Protein AF-A0A920U497-F1 (afdb_monomer_lite)

Sequence (59 aa):
MLPFGTPGGDVKPQSMVQLFLNVVELGMEAQEAIEAPRVSSWGFPNSFWPHAYRPGSWD

Structure (mmCIF, N/CA/C/O backbone):
data_AF-A0A920U497-F1
#
_entry.id   AF-A0A920U497-F1
#
loop_
_atom_site.group_PDB
_atom_site.id
_atom_site.type_symbol
_atom_site.label_atom_id
_atom_site.label_alt_id
_atom_site.label_comp_id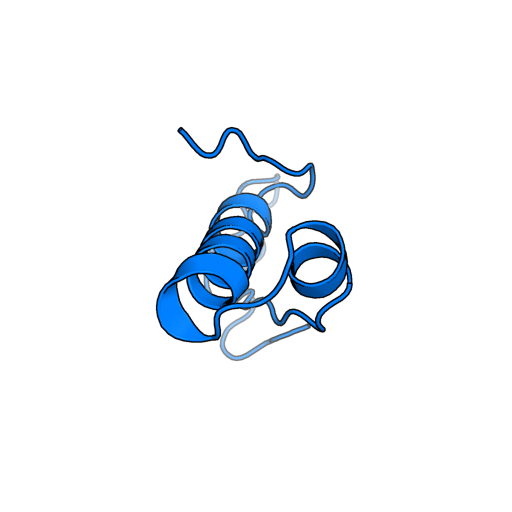
_atom_site.label_asym_id
_atom_site.label_entity_id
_atom_site.label_seq_id
_atom_site.pdbx_PDB_ins_code
_atom_site.Cartn_x
_atom_site.Cartn_y
_atom_site.Cartn_z
_atom_site.occupancy
_atom_site.B_iso_or_equiv
_atom_site.auth_seq_id
_atom_site.auth_comp_id
_atom_site.auth_asym_id
_atom_site.auth_atom_id
_atom_site.pdbx_PDB_model_num
ATOM 1 N N . MET A 1 1 ? -17.157 10.162 9.289 1.00 67.94 1 MET A N 1
ATOM 2 C CA . MET A 1 1 ? -16.097 10.530 8.322 1.00 67.94 1 MET A CA 1
ATOM 3 C C . MET A 1 1 ? -14.805 9.892 8.804 1.00 67.94 1 MET A C 1
ATOM 5 O O . MET A 1 1 ? -14.555 9.979 9.997 1.00 67.94 1 MET A O 1
ATOM 9 N N . LEU A 1 2 ? -14.035 9.241 7.926 1.00 88.69 2 LEU A N 1
ATOM 10 C CA . LEU A 1 2 ? -12.767 8.581 8.263 1.00 88.69 2 LEU A CA 1
ATOM 11 C C . LEU A 1 2 ? -11.632 9.293 7.498 1.00 88.69 2 LEU A C 1
ATOM 13 O O . LEU A 1 2 ? -11.408 8.965 6.336 1.00 88.69 2 LEU A O 1
ATOM 17 N N . PRO A 1 3 ? -10.984 10.328 8.061 1.00 93.44 3 PRO A N 1
ATOM 18 C CA . PRO A 1 3 ? -9.811 10.940 7.441 1.00 93.44 3 PRO A CA 1
ATOM 19 C C . PRO A 1 3 ? -8.567 10.074 7.696 1.00 93.44 3 PRO A C 1
ATOM 21 O O . PRO A 1 3 ? -8.243 9.785 8.843 1.00 93.44 3 PRO A O 1
ATOM 24 N N . PHE A 1 4 ? -7.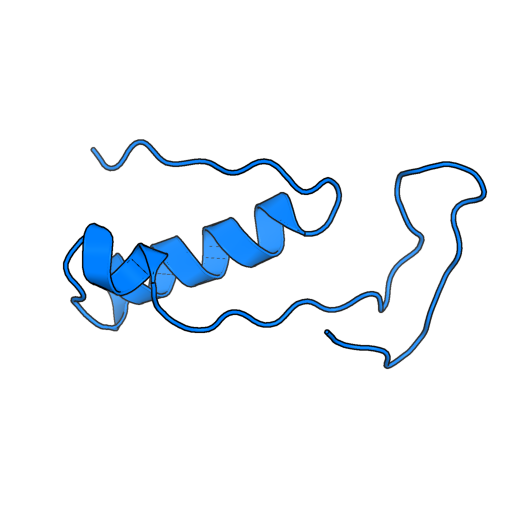859 9.668 6.641 1.00 95.56 4 PHE A N 1
ATOM 25 C CA . PHE A 1 4 ? -6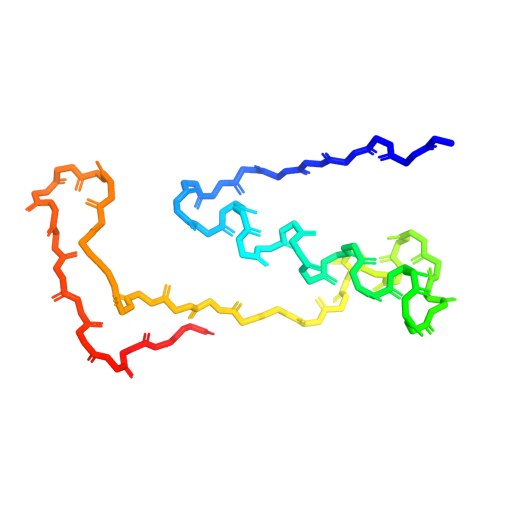.630 8.874 6.749 1.00 95.56 4 PHE A CA 1
ATOM 26 C C . PHE A 1 4 ? -5.693 9.109 5.561 1.00 95.56 4 PHE A C 1
ATOM 28 O O . PHE A 1 4 ? -6.106 9.572 4.498 1.00 95.56 4 PHE A O 1
ATOM 35 N N . GLY A 1 5 ? -4.415 8.780 5.747 1.00 95.31 5 GLY A N 1
ATOM 36 C CA . GLY A 1 5 ? -3.382 8.896 4.724 1.00 95.31 5 GLY A CA 1
ATOM 37 C C . GLY A 1 5 ? -2.035 8.367 5.211 1.00 95.31 5 GLY A C 1
ATOM 38 O O . GLY A 1 5 ? -1.856 8.089 6.394 1.00 95.31 5 GLY A O 1
ATOM 39 N N . THR A 1 6 ? -1.082 8.217 4.292 1.00 95.94 6 THR A N 1
ATOM 40 C CA . THR A 1 6 ? 0.271 7.727 4.596 1.00 95.94 6 THR A CA 1
ATOM 41 C C . THR A 1 6 ? 1.309 8.318 3.628 1.00 95.94 6 THR A C 1
ATOM 43 O O . THR A 1 6 ? 0.969 8.648 2.485 1.00 95.94 6 THR A O 1
ATOM 46 N N . PRO A 1 7 ? 2.587 8.471 4.030 1.00 96.06 7 PRO A N 1
ATOM 47 C CA . PRO A 1 7 ? 3.705 8.570 3.089 1.00 96.06 7 PRO A CA 1
ATOM 48 C C . PRO A 1 7 ? 3.900 7.245 2.308 1.00 96.06 7 PRO A C 1
ATOM 50 O O . PRO A 1 7 ? 3.229 6.258 2.597 1.00 96.06 7 PRO A O 1
ATOM 53 N N . GLY A 1 8 ? 4.806 7.218 1.315 1.00 93.88 8 GLY A N 1
ATOM 54 C CA . GLY A 1 8 ? 5.206 5.958 0.645 1.00 93.88 8 GLY A CA 1
ATOM 55 C C . GLY A 1 8 ? 5.123 5.896 -0.888 1.00 93.88 8 GLY A C 1
ATOM 56 O O . GLY A 1 8 ? 5.106 4.805 -1.441 1.00 93.88 8 GLY A O 1
ATOM 57 N N . GLY A 1 9 ? 5.049 7.031 -1.596 1.00 95.50 9 GLY A N 1
ATOM 58 C CA . GLY A 1 9 ? 5.004 7.034 -3.068 1.00 95.50 9 GLY A CA 1
ATOM 59 C C . GLY A 1 9 ? 3.884 6.166 -3.657 1.00 95.50 9 GLY A C 1
ATOM 60 O O . GLY A 1 9 ? 2.724 6.326 -3.280 1.00 95.50 9 GLY A O 1
ATOM 61 N N . ASP A 1 10 ? 4.247 5.227 -4.532 1.00 96.50 10 ASP A N 1
ATOM 62 C CA . ASP A 1 10 ? 3.316 4.292 -5.184 1.00 96.50 10 ASP A CA 1
ATOM 63 C C . ASP A 1 10 ? 2.677 3.270 -4.235 1.00 96.50 10 ASP A C 1
ATOM 65 O O . ASP A 1 10 ? 1.665 2.647 -4.560 1.00 96.50 10 ASP A O 1
ATOM 69 N N . VAL A 1 11 ? 3.233 3.110 -3.034 1.00 96.75 11 VAL A N 1
ATOM 70 C CA . VAL A 1 11 ? 2.669 2.236 -2.002 1.00 96.75 11 VAL A CA 1
ATOM 71 C C . VAL A 1 11 ? 1.514 2.929 -1.269 1.00 96.75 11 VAL A C 1
ATOM 73 O O . VAL A 1 11 ? 0.664 2.263 -0.688 1.00 96.75 11 VAL A O 1
ATOM 76 N N . LYS A 1 12 ? 1.402 4.267 -1.338 1.00 96.81 12 LYS A N 1
ATOM 77 C CA . LYS A 1 12 ? 0.338 5.034 -0.659 1.00 96.81 12 LYS A CA 1
ATOM 78 C C . LYS A 1 12 ? -1.077 4.530 -0.965 1.00 96.81 12 LYS A C 1
ATOM 80 O O . LYS A 1 12 ? -1.772 4.184 -0.011 1.00 96.81 12 LYS A O 1
ATOM 85 N N . PRO A 1 13 ? -1.533 4.474 -2.234 1.00 97.12 13 PRO A N 1
ATOM 86 C CA . PRO A 1 13 ? -2.882 3.998 -2.534 1.00 97.12 13 PRO A CA 1
ATOM 87 C C . PRO A 1 13 ? -3.084 2.531 -2.126 1.00 97.12 13 PRO A C 1
ATOM 89 O O . PRO A 1 13 ? -4.154 2.184 -1.634 1.00 97.12 13 PRO A O 1
ATOM 92 N N . GLN A 1 14 ? -2.049 1.693 -2.251 1.00 97.69 14 GLN A N 1
ATOM 93 C CA . GLN A 1 14 ? -2.100 0.278 -1.866 1.00 97.69 14 GLN A CA 1
ATOM 94 C C . GLN A 1 14 ? -2.302 0.118 -0.353 1.00 97.69 14 GLN A C 1
ATOM 96 O O . GLN A 1 14 ? -3.177 -0.624 0.091 1.00 97.69 14 GLN A O 1
ATOM 101 N N . SER A 1 15 ? -1.545 0.867 0.447 1.00 97.69 15 SER A N 1
ATOM 102 C CA . SER A 1 15 ? -1.661 0.883 1.907 1.00 97.69 15 SER A CA 1
ATOM 103 C C . SER A 1 15 ? -2.979 1.480 2.390 1.00 97.69 15 SER A C 1
ATOM 105 O O . SER A 1 15 ? -3.528 1.026 3.392 1.00 97.69 15 SER A O 1
ATOM 107 N N . MET A 1 16 ? -3.491 2.502 1.699 1.00 97.94 16 MET A N 1
ATOM 108 C CA . MET A 1 16 ? -4.754 3.152 2.053 1.00 97.94 16 MET A CA 1
ATOM 109 C C . MET A 1 16 ? -5.963 2.255 1.789 1.00 97.94 16 MET A C 1
ATOM 111 O O . MET A 1 16 ? -6.883 2.255 2.603 1.00 97.94 16 MET A O 1
ATOM 115 N N . VAL A 1 17 ? -5.962 1.468 0.704 1.00 97.81 17 VAL A N 1
ATOM 116 C CA . VAL A 1 17 ? -7.058 0.520 0.444 1.00 97.81 17 VAL A CA 1
ATOM 117 C C . VAL A 1 17 ? -7.088 -0.588 1.499 1.00 97.81 17 VAL A C 1
ATOM 119 O O . VAL A 1 17 ? -8.161 -0.934 1.978 1.00 97.81 17 VAL A O 1
ATOM 122 N N . GLN A 1 18 ? -5.920 -1.079 1.928 1.00 98.38 18 GLN A N 1
ATOM 123 C CA . GLN A 1 18 ? -5.818 -2.092 2.983 1.00 98.38 18 GLN A CA 1
ATOM 124 C C . GLN A 1 18 ? -6.299 -1.551 4.333 1.00 98.38 18 GLN A C 1
ATOM 126 O O . GLN A 1 18 ? -7.119 -2.191 4.978 1.00 98.38 18 GLN A O 1
ATOM 131 N N . LEU A 1 19 ? -5.885 -0.335 4.718 1.00 98.06 19 LEU A N 1
ATOM 132 C CA . LEU A 1 19 ? -6.391 0.322 5.930 1.00 98.06 19 LEU A CA 1
ATOM 133 C C . LEU A 1 19 ? -7.920 0.474 5.894 1.00 98.06 19 LEU A C 1
ATOM 135 O O . LEU A 1 19 ? -8.597 0.180 6.874 1.00 98.06 19 LEU A O 1
ATOM 139 N N . PHE A 1 20 ? -8.466 0.927 4.762 1.00 98.00 20 PHE A N 1
ATOM 140 C CA . PHE A 1 20 ? -9.907 1.107 4.602 1.00 98.00 20 PHE A CA 1
ATOM 141 C C . PHE A 1 20 ? -10.671 -0.214 4.750 1.00 98.00 20 PHE A C 1
ATOM 143 O O . PHE A 1 20 ? -11.670 -0.254 5.463 1.00 98.00 20 PHE A O 1
ATOM 150 N N . LEU A 1 21 ? -10.194 -1.290 4.118 1.00 98.25 21 LEU A N 1
ATOM 151 C CA . LEU A 1 21 ? -10.814 -2.612 4.220 1.00 98.25 21 LEU A CA 1
ATOM 152 C C . LEU A 1 21 ? -10.706 -3.186 5.637 1.00 98.25 21 LEU A C 1
ATOM 154 O O . LEU A 1 21 ? -11.684 -3.725 6.140 1.00 98.25 21 LEU A O 1
ATOM 158 N N . ASN A 1 22 ? -9.574 -3.001 6.317 1.00 98.44 22 ASN A N 1
ATOM 159 C CA . ASN A 1 22 ? -9.419 -3.417 7.711 1.00 98.44 22 ASN A CA 1
ATOM 160 C C . ASN A 1 22 ? -10.476 -2.768 8.621 1.00 98.44 22 ASN A C 1
ATOM 162 O O . ASN A 1 22 ? -11.078 -3.441 9.452 1.00 98.44 22 ASN A O 1
ATOM 166 N N . VAL A 1 23 ? -10.768 -1.479 8.424 1.00 98.00 23 VAL A N 1
ATOM 167 C CA . VAL A 1 23 ? -11.805 -0.782 9.203 1.00 98.00 23 VAL A CA 1
ATOM 168 C C . VAL A 1 23 ? -13.217 -1.198 8.780 1.00 98.00 23 VAL A C 1
ATOM 170 O O . VAL A 1 23 ? -14.057 -1.488 9.627 1.00 98.00 23 VAL A O 1
ATOM 173 N N . VAL A 1 24 ? -13.512 -1.183 7.477 1.00 97.56 24 VAL A N 1
ATOM 174 C CA . VAL A 1 24 ? -14.894 -1.291 6.975 1.00 97.56 24 VAL A CA 1
ATOM 175 C C . VAL A 1 24 ? -15.358 -2.732 6.819 1.00 97.56 24 VAL A C 1
ATOM 177 O O . VAL A 1 24 ? -16.503 -3.029 7.142 1.00 97.56 24 VAL A O 1
ATOM 180 N N . GLU A 1 25 ? -14.489 -3.611 6.329 1.00 98.00 25 GLU A N 1
ATOM 181 C CA . GLU A 1 25 ? -14.822 -5.015 6.076 1.00 98.00 25 GLU A CA 1
ATOM 182 C C . GLU A 1 25 ? -14.499 -5.890 7.290 1.00 98.00 25 GLU A C 1
ATOM 184 O O . GLU A 1 25 ? -15.299 -6.739 7.670 1.00 98.00 25 GLU A O 1
ATOM 189 N N . LEU A 1 26 ? -13.344 -5.670 7.930 1.00 97.56 26 LEU A N 1
ATOM 190 C CA . LEU A 1 26 ? -12.887 -6.504 9.051 1.00 97.56 26 LEU A CA 1
ATOM 191 C C . LEU A 1 26 ? -13.296 -5.956 10.426 1.00 97.56 26 LEU A C 1
ATOM 193 O O . LEU A 1 26 ? -13.091 -6.628 11.434 1.00 97.56 26 LEU A O 1
ATOM 197 N N . GLY A 1 27 ? -13.889 -4.759 10.478 1.00 97.56 27 GLY A N 1
ATOM 198 C CA . GLY A 1 27 ? -14.388 -4.151 11.713 1.00 97.56 27 GLY A CA 1
ATOM 199 C C . GLY A 1 27 ? -13.297 -3.780 12.720 1.00 97.56 27 GLY A C 1
ATOM 200 O O . GLY A 1 27 ? -13.599 -3.641 13.905 1.00 97.56 27 GLY A O 1
ATOM 201 N N . MET A 1 28 ? -12.047 -3.644 12.270 1.00 98.44 28 MET A N 1
ATOM 202 C CA . MET A 1 28 ? -10.907 -3.323 13.130 1.00 98.44 28 MET A CA 1
ATOM 203 C C . MET A 1 28 ? -10.997 -1.880 13.637 1.00 98.44 28 MET A C 1
ATOM 205 O O . MET A 1 28 ? -11.440 -0.971 12.924 1.00 98.44 28 MET A O 1
ATOM 209 N N . GLU A 1 29 ? -10.536 -1.657 14.868 1.00 97.44 29 GLU A N 1
ATOM 210 C CA . GLU A 1 29 ? -10.355 -0.302 15.401 1.00 97.44 29 GLU A CA 1
ATOM 211 C C . GLU A 1 29 ? -9.255 0.428 14.606 1.00 97.44 29 GLU A C 1
ATOM 213 O O . GLU A 1 29 ? -8.407 -0.205 13.974 1.00 97.44 29 GLU A O 1
ATOM 218 N N . ALA A 1 30 ? -9.255 1.763 14.604 1.00 95.75 30 ALA A N 1
ATOM 219 C CA . ALA A 1 30 ? -8.326 2.550 13.800 1.00 95.75 30 ALA A CA 1
ATOM 220 C C . ALA A 1 30 ? -6.851 2.185 14.042 1.00 95.75 30 ALA A C 1
ATOM 222 O O . ALA A 1 30 ? -6.109 2.035 13.070 1.00 95.75 30 ALA A O 1
ATOM 223 N N . GLN A 1 31 ? -6.417 2.014 15.294 1.00 97.50 31 GLN A N 1
ATOM 224 C CA . GLN A 1 31 ? -5.027 1.664 15.597 1.00 97.50 31 GLN A CA 1
ATOM 225 C C . GLN A 1 31 ? -4.696 0.236 15.154 1.00 97.50 31 GLN A C 1
ATOM 227 O O . GLN A 1 31 ? -3.649 0.000 14.555 1.00 97.50 31 GLN A O 1
ATOM 232 N N . GLU A 1 32 ? -5.614 -0.701 15.378 1.00 98.06 32 GLU A N 1
ATOM 233 C CA . GLU A 1 32 ? -5.458 -2.098 14.970 1.00 98.06 32 GLU A CA 1
ATOM 234 C C . GLU A 1 32 ? -5.345 -2.217 13.441 1.00 98.06 32 GLU A C 1
ATOM 236 O O . GLU A 1 32 ? -4.462 -2.894 12.917 1.00 98.06 32 GLU A O 1
ATOM 241 N N . ALA A 1 33 ? -6.184 -1.481 12.707 1.00 98.12 33 ALA A N 1
ATOM 242 C CA . ALA A 1 33 ? -6.147 -1.419 11.251 1.00 98.12 33 ALA A CA 1
ATOM 243 C C . ALA A 1 33 ? -4.840 -0.805 10.714 1.00 98.12 33 ALA A C 1
ATOM 245 O O . ALA A 1 33 ? -4.391 -1.189 9.630 1.00 98.12 33 ALA A O 1
ATOM 246 N N . ILE A 1 34 ? -4.241 0.148 11.447 1.00 97.69 34 ILE A N 1
ATOM 247 C CA . ILE A 1 34 ? -2.942 0.769 11.128 1.00 97.69 34 ILE A CA 1
ATOM 248 C C . ILE A 1 34 ? -1.784 -0.215 11.342 1.00 97.69 34 ILE A C 1
ATOM 250 O O . ILE A 1 34 ? -0.845 -0.224 10.539 1.00 97.69 34 ILE A O 1
ATOM 254 N N . GLU A 1 35 ? -1.838 -1.003 12.416 1.00 98.12 35 GLU A N 1
ATOM 255 C CA . GLU A 1 35 ? -0.804 -1.972 12.807 1.00 98.12 35 GLU A CA 1
ATOM 256 C C . GLU A 1 35 ? -0.882 -3.288 12.030 1.00 98.12 35 GLU A C 1
ATOM 258 O O . GLU A 1 35 ? 0.111 -4.015 11.949 1.00 98.12 35 GLU A O 1
ATOM 263 N N . ALA A 1 36 ? -2.037 -3.582 11.433 1.00 98.19 36 ALA A N 1
ATOM 264 C CA . ALA A 1 36 ? -2.232 -4.749 10.595 1.00 98.19 36 ALA A CA 1
ATOM 265 C C . ALA A 1 36 ? -1.158 -4.835 9.486 1.00 98.19 36 ALA A C 1
ATOM 267 O O . ALA A 1 36 ? -0.863 -3.831 8.820 1.00 98.19 36 ALA A O 1
ATOM 268 N N . PRO A 1 37 ? -0.582 -6.029 9.246 1.00 97.56 37 PRO A N 1
ATOM 269 C CA . PRO A 1 37 ? 0.360 -6.242 8.157 1.00 97.56 37 PRO A CA 1
ATOM 270 C C . PRO A 1 37 ? -0.222 -5.813 6.811 1.00 97.56 37 PRO A C 1
ATOM 272 O O . PRO A 1 37 ? -1.400 -6.034 6.525 1.00 97.56 37 PRO A O 1
ATOM 275 N N . ARG A 1 38 ? 0.628 -5.221 5.975 1.00 96.94 38 ARG A N 1
ATOM 276 C CA . ARG A 1 38 ? 0.275 -4.791 4.623 1.00 96.94 38 ARG A CA 1
ATOM 277 C C . ARG A 1 38 ? 1.221 -5.414 3.616 1.00 96.94 38 ARG A C 1
ATOM 279 O O . ARG A 1 38 ? 2.362 -5.710 3.949 1.00 96.94 38 ARG A O 1
ATOM 286 N N . VAL A 1 39 ? 0.722 -5.568 2.400 1.00 96.88 39 VAL A N 1
ATOM 287 C CA . VAL A 1 39 ? 1.480 -6.030 1.236 1.00 96.88 39 VAL A CA 1
ATOM 288 C C . VAL A 1 39 ? 1.493 -4.945 0.173 1.00 96.88 39 VAL A C 1
ATOM 290 O O . VAL A 1 39 ? 0.526 -4.182 0.045 1.00 96.88 39 VAL A O 1
ATOM 293 N N . SER A 1 40 ? 2.547 -4.882 -0.631 1.00 96.69 40 SER A N 1
ATOM 294 C CA . SER A 1 40 ? 2.552 -4.027 -1.816 1.00 96.69 40 SER A CA 1
ATOM 295 C C . SER A 1 40 ? 3.089 -4.747 -3.041 1.00 96.69 40 SER A C 1
ATOM 297 O O . SER A 1 40 ? 3.989 -5.577 -2.972 1.00 96.69 40 SER A O 1
ATOM 299 N N . SER A 1 41 ? 2.507 -4.444 -4.197 1.00 95.94 41 SER A N 1
ATOM 300 C CA . SER A 1 41 ? 3.027 -4.863 -5.490 1.00 95.94 41 SER A CA 1
ATOM 301 C C . SER A 1 41 ? 3.929 -3.782 -6.059 1.00 95.94 41 SER A C 1
ATOM 303 O O . SER A 1 41 ? 3.639 -2.589 -5.940 1.00 95.94 41 SER A O 1
ATOM 305 N N . TRP A 1 42 ? 4.951 -4.214 -6.789 1.00 95.69 42 TRP A N 1
ATOM 306 C CA . TRP A 1 42 ? 5.742 -3.361 -7.681 1.00 95.69 42 TRP A CA 1
ATOM 307 C C . TRP A 1 42 ? 5.587 -3.778 -9.148 1.00 95.69 42 TRP A C 1
ATOM 309 O O . TRP A 1 42 ? 6.403 -3.434 -10.005 1.00 95.69 42 TRP A O 1
ATOM 319 N N . GLY A 1 43 ? 4.504 -4.506 -9.446 1.00 95.62 43 GLY A N 1
ATOM 320 C CA . GLY A 1 43 ? 4.099 -4.948 -10.777 1.00 95.62 43 GLY A CA 1
ATOM 321 C C . GLY A 1 43 ? 3.597 -3.828 -11.694 1.00 95.62 43 GLY A C 1
ATOM 322 O O . GLY A 1 43 ? 2.747 -4.078 -12.544 1.00 95.62 43 GLY A O 1
ATOM 323 N N . PHE A 1 44 ? 4.153 -2.623 -11.582 1.00 95.12 44 PHE A N 1
ATOM 324 C CA . PHE A 1 44 ? 3.902 -1.464 -12.440 1.00 95.12 44 PHE A CA 1
ATOM 325 C C . PHE A 1 44 ? 5.168 -0.580 -12.519 1.00 95.12 44 PHE A C 1
ATOM 327 O O . PHE A 1 44 ? 6.057 -0.715 -11.673 1.00 95.12 44 PHE A O 1
ATOM 334 N N . PRO A 1 45 ? 5.310 0.300 -13.530 1.00 96.75 45 PRO A N 1
ATOM 335 C CA . PRO A 1 45 ? 6.429 1.240 -13.596 1.00 96.75 45 PRO A CA 1
ATOM 336 C C . PRO A 1 45 ? 6.414 2.199 -12.404 1.00 96.75 45 PRO A C 1
ATOM 338 O O . PRO A 1 45 ? 5.413 2.870 -12.163 1.00 96.75 45 PRO A O 1
ATOM 341 N N . ASN A 1 46 ? 7.522 2.268 -11.668 1.00 95.62 46 ASN A N 1
ATOM 342 C CA . ASN A 1 46 ? 7.654 3.151 -10.511 1.00 95.62 46 ASN A CA 1
ATOM 343 C C . ASN A 1 46 ? 7.459 4.630 -10.910 1.00 95.62 46 ASN A C 1
ATOM 345 O O . ASN A 1 46 ? 7.968 5.073 -11.942 1.00 95.62 46 ASN A O 1
ATOM 349 N N . SER A 1 47 ? 6.759 5.420 -10.099 1.00 96.81 47 SER A N 1
ATOM 350 C CA . SER A 1 47 ? 6.539 6.849 -10.369 1.00 96.81 47 SER A CA 1
ATOM 351 C C . SER A 1 47 ? 7.818 7.679 -10.275 1.00 96.81 47 SER A C 1
ATOM 353 O O . SER A 1 47 ? 7.928 8.723 -10.917 1.00 96.81 47 SER A O 1
ATOM 355 N N . PHE A 1 48 ? 8.801 7.240 -9.491 1.00 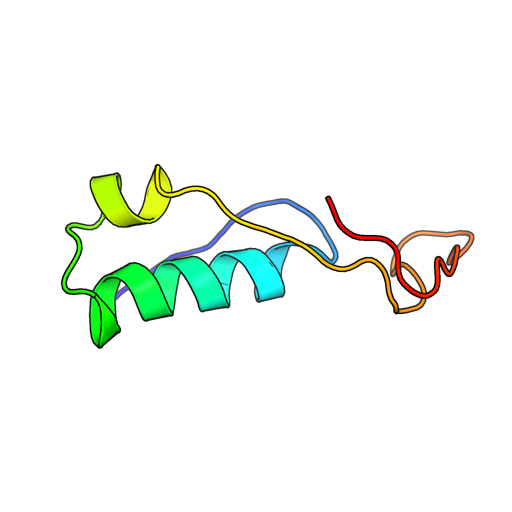95.88 48 PHE A N 1
ATOM 356 C CA . PHE A 1 48 ? 10.091 7.906 -9.376 1.00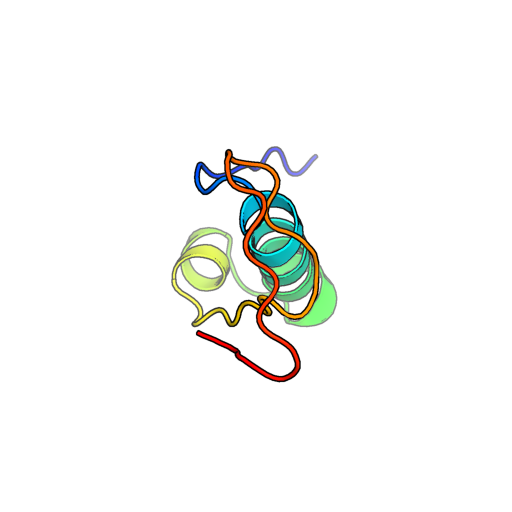 95.88 48 PHE A CA 1
ATOM 357 C C . PHE A 1 48 ? 11.032 7.476 -10.503 1.00 95.88 48 PHE A C 1
ATOM 359 O O . PHE A 1 48 ? 11.127 6.300 -10.858 1.00 95.88 48 PHE A O 1
ATOM 366 N N . TRP A 1 49 ? 11.781 8.441 -11.040 1.00 95.44 49 TRP A N 1
ATOM 367 C CA . TRP A 1 49 ? 12.865 8.181 -11.988 1.00 95.44 49 TRP A CA 1
ATOM 368 C C . TRP A 1 49 ? 13.863 7.152 -11.407 1.00 95.44 49 TRP A C 1
ATOM 370 O O . TRP A 1 49 ? 14.230 7.287 -10.237 1.00 95.44 49 TRP A O 1
ATOM 380 N N . PRO A 1 50 ? 14.336 6.141 -12.169 1.00 96.38 50 PRO A N 1
A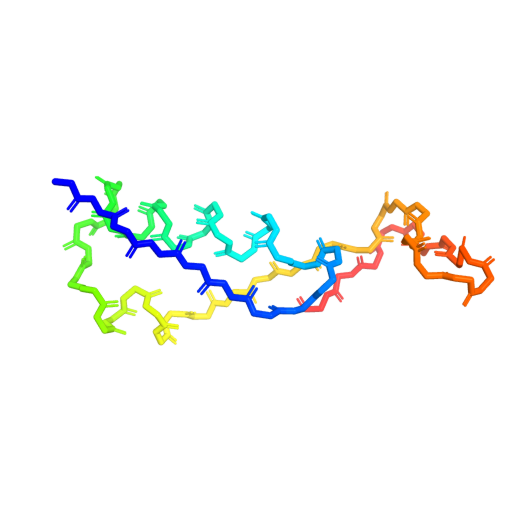TOM 381 C CA . PRO A 1 50 ? 14.194 5.938 -13.616 1.00 96.38 50 PRO A CA 1
ATOM 382 C C . PRO A 1 50 ? 13.013 5.042 -14.037 1.00 96.38 50 PRO A C 1
ATOM 384 O O . PRO A 1 50 ? 13.109 4.334 -15.035 1.00 96.38 50 PRO A O 1
ATOM 387 N N . HIS A 1 51 ? 11.907 5.045 -13.291 1.00 95.25 51 HIS A N 1
ATOM 388 C CA . HIS A 1 51 ? 10.686 4.292 -13.608 1.00 95.25 51 HIS A CA 1
ATOM 389 C C . HIS A 1 51 ? 10.890 2.778 -13.717 1.00 95.25 51 HIS A C 1
ATOM 391 O O . HIS A 1 51 ? 10.335 2.113 -14.592 1.00 95.25 51 HIS A O 1
ATOM 397 N N . ALA A 1 52 ? 11.706 2.224 -12.814 1.00 95.31 52 ALA A N 1
ATOM 398 C CA . ALA A 1 52 ? 11.977 0.793 -12.776 1.00 95.31 52 ALA A CA 1
ATOM 399 C C . ALA A 1 52 ? 10.670 -0.013 -12.705 1.00 95.31 52 ALA A C 1
ATOM 401 O O . ALA A 1 52 ? 9.793 0.279 -11.892 1.00 95.31 52 ALA A O 1
ATOM 402 N N . TYR A 1 53 ? 10.569 -1.045 -13.540 1.00 95.44 53 TYR A N 1
ATOM 403 C CA . TYR A 1 53 ? 9.435 -1.961 -13.574 1.00 95.44 53 TYR A CA 1
ATOM 404 C C . TYR A 1 53 ? 9.877 -3.341 -13.092 1.00 95.44 53 TYR A C 1
ATOM 406 O O . TYR A 1 53 ? 10.874 -3.879 -13.579 1.00 95.44 53 TYR A O 1
ATOM 414 N N . ARG A 1 54 ? 9.154 -3.905 -12.117 1.00 94.44 54 ARG A N 1
ATOM 415 C CA . ARG A 1 54 ? 9.479 -5.192 -11.490 1.00 94.44 54 ARG A CA 1
ATOM 416 C C . ARG A 1 54 ? 8.267 -6.135 -11.553 1.00 94.44 54 ARG A C 1
ATOM 418 O O . ARG A 1 54 ? 7.467 -6.200 -10.621 1.00 94.44 54 ARG A O 1
ATOM 425 N N . PRO A 1 55 ? 8.088 -6.860 -12.669 1.00 94.81 55 PRO A N 1
ATOM 426 C CA . PRO A 1 55 ? 6.958 -7.767 -12.834 1.00 94.81 55 PRO A CA 1
ATOM 427 C C . PRO A 1 55 ? 6.956 -8.850 -11.751 1.00 94.81 55 PRO A C 1
ATOM 429 O O . PRO A 1 55 ? 7.984 -9.471 -11.492 1.00 94.81 55 PRO A O 1
ATOM 432 N N . GLY A 1 56 ? 5.799 -9.092 -11.132 1.00 92.50 56 GLY A N 1
ATOM 433 C CA . GLY A 1 56 ? 5.616 -10.176 -10.162 1.00 92.50 56 GLY A CA 1
ATOM 434 C C . GLY A 1 56 ? 6.330 -9.996 -8.820 1.00 92.50 56 GLY A C 1
ATOM 435 O O . GLY A 1 56 ? 6.292 -10.919 -8.011 1.00 92.50 56 GLY A O 1
ATOM 436 N N . SER A 1 57 ? 6.967 -8.849 -8.562 1.00 92.38 57 SER A N 1
ATOM 437 C CA . SER A 1 57 ? 7.568 -8.575 -7.255 1.00 92.38 57 SER A CA 1
ATOM 438 C C . SER A 1 57 ? 6.565 -7.958 -6.285 1.00 92.38 57 SER A C 1
ATOM 440 O O . SER A 1 57 ? 5.792 -7.072 -6.669 1.00 92.38 57 SER A O 1
ATOM 442 N N . TRP A 1 58 ? 6.660 -8.386 -5.032 1.00 88.88 58 TRP A N 1
ATOM 443 C CA . TRP A 1 58 ? 5.858 -7.929 -3.904 1.00 88.88 58 TRP A CA 1
ATOM 444 C C . TRP A 1 58 ? 6.791 -7.664 -2.717 1.00 88.88 58 TRP A C 1
ATOM 446 O O . TRP A 1 58 ? 7.845 -8.307 -2.641 1.00 88.88 58 TRP A O 1
ATOM 456 N N . ASP A 1 59 ? 6.433 -6.714 -1.855 1.00 85.62 59 ASP A N 1
ATOM 457 C CA . ASP A 1 59 ? 7.049 -6.523 -0.532 1.00 85.62 59 ASP A CA 1
ATOM 458 C C . ASP A 1 59 ? 6.153 -7.037 0.604 1.00 85.62 59 ASP A C 1
ATOM 460 O O . ASP A 1 59 ? 4.918 -7.145 0.389 1.00 85.62 59 ASP A O 1
#

pLDDT: mean 95.62, std 4.37, range [67.94, 98.44]

Foldseek 3Di:
DDDDWDDDQPCTVQLVVQLVCCCPVVVDDNVRSNPDDGKDDQCFQGPDPPRDHDRPDMD

Secondary structure (DSSP, 8-state):
--------TTHHHHHHHHHHHHHHTS---HHHHHHS----B--SB-SSTT--B-TT-B-

Radius of gyration: 13.15 Å; chains: 1; bounding box: 30×21×29 Å